Protein AF-A0A2X2BPL5-F1 (afdb_monomer_lite)

Foldseek 3Di:
DPDWAWDWDDDPAKTKTKTFDDDDLCRSLVRCCVVVVDDPVCSVVSVPFPDKDWFKWAWDDDPPDPTDTDGDRDPDVRITTMIMTMDD

Secondary structure (DSSP, 8-state):
-PPP-EEEEE-SS-EEEEEESS--HHHHHHHHHHTTSS-GGGHHHHHT---EEEEEEEE---TT-S--EEEESS--TT-EEEEEEEE-

Radius of gyration: 12.85 Å; chains: 1; bounding box: 28×28×29 Å

Sequence (88 aa):
MKKQTVDLLNSNDETILMMRGRQTKEQVIDTAIKENIICESDKSEWVNCDRVYVCYYKAVPRDGYSAYYYPSNKDVKGAFLATALIIF

pLDDT: mean 92.66, std 8.03, range [44.38, 97.62]

Organism: Proteus mirabilis (NCBI:txid584)

Structure (mmCIF, N/CA/C/O backbone):
data_AF-A0A2X2BPL5-F1
#
_entry.id   AF-A0A2X2BPL5-F1
#
loop_
_atom_site.group_PDB
_atom_site.id
_atom_site.type_symbol
_atom_site.label_atom_id
_atom_site.label_alt_id
_atom_site.label_comp_id
_atom_site.label_asym_id
_atom_site.label_entity_id
_atom_site.label_seq_id
_atom_site.pdbx_PDB_ins_code
_atom_site.Cartn_x
_atom_site.Cartn_y
_atom_site.Cartn_z
_atom_site.occupancy
_atom_site.B_iso_or_equiv
_atom_site.auth_seq_id
_atom_site.auth_comp_id
_atom_site.auth_asym_id
_atom_site.auth_atom_id
_atom_site.pdbx_PDB_model_num
ATOM 1 N N . MET A 1 1 ? 11.487 -13.011 10.746 1.00 44.38 1 MET A N 1
ATOM 2 C CA . MET A 1 1 ? 10.438 -12.512 9.825 1.00 44.38 1 MET A CA 1
ATOM 3 C C . MET A 1 1 ? 10.724 -11.047 9.531 1.00 44.38 1 MET A C 1
ATOM 5 O O . MET A 1 1 ? 11.019 -10.327 10.475 1.00 44.38 1 MET A O 1
ATOM 9 N N . LYS A 1 2 ? 10.710 -10.606 8.263 1.00 55.22 2 LYS A N 1
ATOM 10 C CA . LYS A 1 2 ? 10.793 -9.166 7.950 1.00 55.22 2 LYS A CA 1
ATOM 11 C C . LYS A 1 2 ? 9.534 -8.490 8.497 1.00 55.22 2 LYS A C 1
ATOM 13 O O . LYS A 1 2 ? 8.441 -9.007 8.274 1.00 55.22 2 LYS A O 1
ATOM 18 N N . LYS A 1 3 ? 9.697 -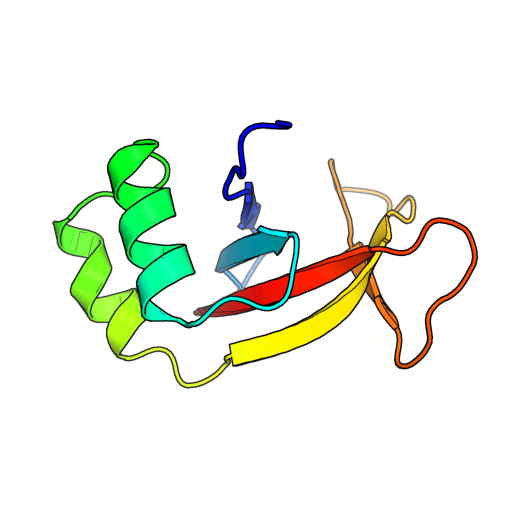7.387 9.231 1.00 65.81 3 LYS A N 1
ATOM 19 C CA . LYS A 1 3 ? 8.581 -6.565 9.708 1.00 65.81 3 LYS A CA 1
ATOM 20 C C . LYS A 1 3 ? 7.767 -6.127 8.487 1.00 65.81 3 LYS A C 1
ATOM 22 O O . LYS A 1 3 ? 8.353 -5.650 7.516 1.00 65.81 3 LYS A O 1
ATOM 27 N N . GLN A 1 4 ? 6.461 -6.371 8.501 1.00 77.12 4 GLN A N 1
ATOM 28 C CA . GLN A 1 4 ? 5.573 -5.787 7.503 1.00 77.12 4 GLN A CA 1
ATOM 29 C C . GLN A 1 4 ? 5.385 -4.325 7.889 1.00 77.12 4 GLN A C 1
ATOM 31 O O . GLN A 1 4 ? 4.937 -4.057 9.000 1.00 77.12 4 GLN A O 1
ATOM 36 N N . THR A 1 5 ? 5.798 -3.425 7.005 1.00 89.19 5 THR A N 1
ATOM 37 C CA . THR A 1 5 ? 5.657 -1.980 7.175 1.00 89.19 5 THR A CA 1
ATOM 38 C C . THR A 1 5 ? 4.669 -1.441 6.152 1.00 89.19 5 THR A C 1
ATOM 40 O O . THR A 1 5 ? 4.500 -2.043 5.081 1.00 89.19 5 THR A O 1
ATOM 43 N N . VAL A 1 6 ? 4.021 -0.329 6.485 1.00 96.06 6 VAL A N 1
ATOM 44 C CA . VAL A 1 6 ? 3.197 0.433 5.540 1.00 96.06 6 VAL A CA 1
ATOM 45 C C . VAL A 1 6 ? 3.979 1.655 5.083 1.00 96.06 6 VAL A C 1
ATOM 47 O O . VAL A 1 6 ? 4.485 2.413 5.903 1.00 96.06 6 VAL A O 1
ATOM 50 N N . ASP A 1 7 ? 4.069 1.840 3.771 1.00 95.38 7 ASP A N 1
ATOM 51 C CA . ASP A 1 7 ? 4.640 3.037 3.169 1.00 95.38 7 ASP A CA 1
ATOM 52 C C . ASP A 1 7 ? 3.508 4.030 2.864 1.00 95.38 7 ASP A C 1
ATOM 54 O O . ASP A 1 7 ? 2.509 3.661 2.240 1.00 95.38 7 ASP A O 1
ATOM 58 N N . LEU A 1 8 ? 3.677 5.288 3.279 1.00 95.81 8 LEU A N 1
ATOM 59 C CA . LEU A 1 8 ? 2.831 6.406 2.859 1.00 95.81 8 LEU A CA 1
ATOM 60 C C . LEU A 1 8 ? 3.480 7.094 1.663 1.00 95.81 8 LEU A C 1
ATOM 62 O O . LEU A 1 8 ? 4.590 7.621 1.764 1.00 95.81 8 LEU A O 1
ATOM 66 N N . LEU A 1 9 ? 2.793 7.078 0.528 1.00 95.44 9 LEU A N 1
ATOM 67 C CA . LEU A 1 9 ? 3.250 7.703 -0.705 1.00 95.44 9 LEU A CA 1
ATOM 68 C C . LEU A 1 9 ? 2.307 8.846 -1.045 1.00 95.44 9 LEU A C 1
ATOM 70 O O . LEU A 1 9 ? 1.092 8.682 -1.000 1.00 95.44 9 LEU A O 1
ATOM 74 N N . ASN A 1 10 ? 2.881 9.980 -1.423 1.00 94.12 10 ASN A N 1
ATOM 75 C CA . ASN A 1 10 ? 2.130 11.156 -1.829 1.00 94.12 10 ASN A CA 1
ATOM 76 C C . ASN A 1 10 ? 2.465 11.473 -3.286 1.00 94.12 10 ASN A C 1
ATOM 78 O O . ASN A 1 10 ? 3.637 11.511 -3.671 1.00 94.12 10 ASN A O 1
ATOM 82 N N . SER A 1 11 ? 1.430 11.683 -4.088 1.00 86.75 11 SER A N 1
ATOM 83 C CA . SER A 1 11 ? 1.503 12.365 -5.374 1.00 86.75 11 SER A CA 1
ATOM 84 C C . SER A 1 11 ? 0.820 13.728 -5.248 1.00 86.75 11 SER A C 1
ATOM 86 O O . SER A 1 11 ? 0.385 14.105 -4.165 1.00 86.75 11 SER A O 1
ATOM 88 N N . ASN A 1 12 ? 0.746 14.487 -6.339 1.00 84.88 12 ASN A N 1
ATOM 89 C CA . ASN A 1 12 ? 0.161 15.829 -6.307 1.00 84.88 12 ASN A CA 1
ATOM 90 C C . ASN A 1 12 ? -1.314 15.815 -5.877 1.00 84.88 12 ASN A C 1
AT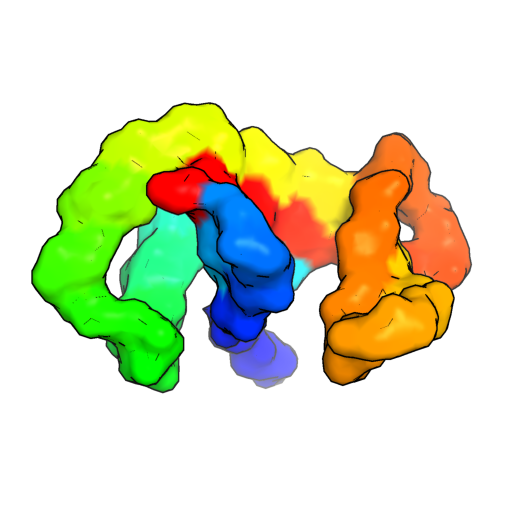OM 92 O O . ASN A 1 12 ? -1.725 16.703 -5.141 1.00 84.88 12 ASN A O 1
ATOM 96 N N . ASP A 1 13 ? -2.064 14.798 -6.309 1.00 89.94 13 ASP A N 1
ATOM 97 C CA . ASP A 1 13 ? -3.518 14.705 -6.121 1.00 89.94 13 ASP A CA 1
ATOM 98 C C . ASP A 1 13 ? -3.939 13.400 -5.425 1.00 89.94 13 ASP A C 1
ATOM 100 O O . ASP A 1 13 ? -5.115 13.059 -5.415 1.00 89.94 13 ASP A O 1
ATOM 104 N N . GLU A 1 14 ? -2.984 12.606 -4.931 1.00 93.44 14 GLU A N 1
ATOM 105 C CA . GLU A 1 14 ? -3.263 11.274 -4.389 1.00 93.44 14 GLU A CA 1
ATOM 106 C C . GLU A 1 14 ? -2.401 10.988 -3.162 1.00 93.44 14 GLU A C 1
ATOM 108 O O . GLU A 1 14 ? -1.180 11.172 -3.187 1.00 93.44 14 GLU A O 1
ATOM 113 N N . THR A 1 15 ? -3.027 10.440 -2.124 1.00 95.94 15 THR A N 1
ATOM 114 C CA . THR A 1 15 ? -2.340 9.852 -0.971 1.00 95.94 15 THR A CA 1
ATOM 115 C C . THR A 1 15 ? -2.565 8.349 -0.971 1.00 95.94 15 THR A C 1
ATOM 117 O O . THR A 1 15 ? -3.684 7.867 -1.159 1.00 95.94 15 THR A O 1
ATOM 120 N N . ILE A 1 16 ? -1.489 7.587 -0.781 1.00 96.88 16 ILE A N 1
ATOM 121 C CA . ILE A 1 16 ? -1.489 6.136 -0.951 1.00 96.88 16 ILE A CA 1
ATOM 122 C C . ILE A 1 16 ? -0.884 5.468 0.282 1.00 96.88 16 ILE A C 1
ATOM 124 O O . ILE A 1 16 ? 0.271 5.721 0.622 1.00 96.88 16 ILE A O 1
ATOM 128 N N . LEU A 1 17 ? -1.624 4.541 0.893 1.00 97.44 17 LEU A N 1
ATOM 129 C CA . LEU A 1 17 ? -1.062 3.574 1.839 1.00 97.44 17 LEU A CA 1
ATOM 130 C C . LEU A 1 17 ? -0.727 2.288 1.097 1.00 97.44 17 LEU A C 1
ATOM 132 O O . LEU A 1 17 ? -1.618 1.632 0.555 1.00 97.44 17 LEU A O 1
ATOM 136 N N . MET A 1 18 ? 0.548 1.909 1.089 1.00 97.06 18 MET A N 1
ATOM 137 C CA . MET A 1 18 ? 1.030 0.707 0.416 1.00 97.06 18 MET A CA 1
ATOM 138 C C . MET A 1 18 ? 1.638 -0.274 1.416 1.00 97.06 18 MET A C 1
ATOM 140 O O . MET A 1 18 ? 2.581 0.045 2.131 1.00 97.06 18 MET A O 1
ATOM 144 N N . MET A 1 19 ? 1.147 -1.512 1.417 1.00 96.94 19 MET A N 1
ATOM 145 C CA . MET A 1 19 ? 1.676 -2.594 2.247 1.00 96.94 19 MET A CA 1
ATOM 146 C C . MET A 1 19 ? 2.054 -3.788 1.380 1.00 96.94 19 MET A C 1
ATOM 148 O O . MET A 1 19 ? 1.273 -4.246 0.544 1.00 96.94 19 MET A O 1
ATOM 152 N N . ARG A 1 20 ? 3.257 -4.335 1.580 1.00 95.12 20 ARG A N 1
ATOM 153 C CA . ARG A 1 20 ? 3.706 -5.510 0.819 1.00 95.12 20 ARG A CA 1
ATOM 154 C C . ARG A 1 20 ? 2.860 -6.747 1.135 1.00 95.12 20 ARG A C 1
ATOM 156 O O . ARG A 1 20 ? 2.531 -7.034 2.287 1.00 95.12 20 ARG A O 1
ATOM 163 N N . GLY A 1 21 ? 2.603 -7.532 0.093 1.00 94.44 21 GLY A N 1
ATOM 164 C CA . GLY A 1 21 ? 1.775 -8.731 0.122 1.00 94.44 21 GLY A CA 1
ATOM 165 C C . GLY A 1 21 ? 0.302 -8.467 -0.191 1.00 94.44 21 GLY A C 1
ATOM 166 O O . GLY A 1 21 ? -0.129 -7.334 -0.407 1.00 94.44 21 GLY A O 1
ATOM 167 N N . ARG A 1 22 ? -0.470 -9.555 -0.230 1.00 95.50 2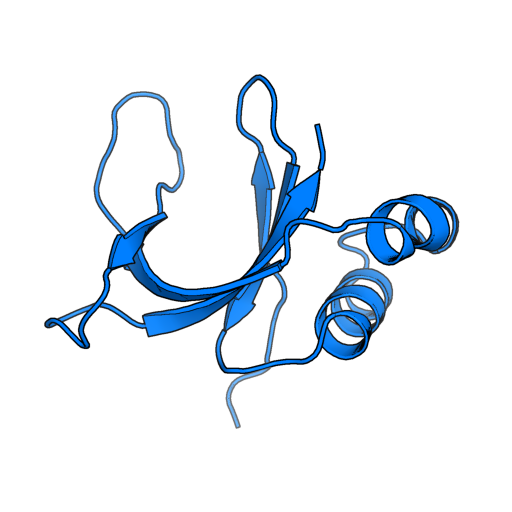2 ARG A N 1
ATOM 168 C CA . ARG A 1 22 ? -1.933 -9.508 -0.285 1.00 95.50 22 ARG A CA 1
ATOM 169 C C . ARG A 1 22 ? -2.446 -9.321 1.140 1.00 95.50 22 ARG A C 1
ATOM 171 O O . ARG A 1 22 ? -2.293 -10.225 1.953 1.00 95.50 22 ARG A O 1
ATOM 178 N N . GLN A 1 23 ? -3.011 -8.153 1.403 1.00 95.88 23 GLN A N 1
ATOM 179 C CA . GLN A 1 23 ? -3.537 -7.725 2.693 1.00 95.88 23 GLN A CA 1
ATOM 180 C C . GLN A 1 23 ? -4.990 -7.293 2.501 1.00 95.88 23 GLN A C 1
ATOM 182 O O . GLN A 1 23 ? -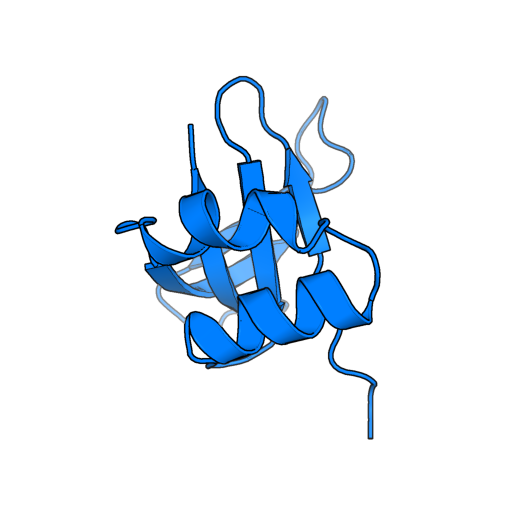5.407 -6.974 1.384 1.00 95.88 23 GLN A O 1
ATOM 187 N N . THR A 1 24 ? -5.769 -7.282 3.575 1.00 95.62 24 THR A N 1
ATOM 188 C CA . THR A 1 24 ? -7.079 -6.626 3.569 1.00 95.62 24 THR A CA 1
ATOM 189 C C . THR A 1 24 ? -6.923 -5.125 3.796 1.00 95.62 24 THR A C 1
ATOM 191 O O . THR A 1 24 ? -5.885 -4.661 4.275 1.00 95.62 24 THR A O 1
ATOM 194 N N . LYS A 1 25 ? -7.962 -4.352 3.468 1.00 96.12 25 LYS A N 1
ATOM 195 C CA . LYS A 1 25 ? -7.989 -2.906 3.723 1.00 96.12 25 LYS A CA 1
ATOM 196 C C . LYS A 1 25 ? -7.756 -2.605 5.208 1.00 96.12 25 LYS A C 1
ATOM 198 O O . LYS A 1 25 ? -6.934 -1.761 5.545 1.00 96.12 25 LYS A O 1
ATOM 203 N N . GLU A 1 26 ? -8.403 -3.363 6.086 1.00 96.31 26 GLU A N 1
ATOM 204 C CA . GLU A 1 26 ? -8.305 -3.223 7.541 1.00 96.31 26 GLU A CA 1
ATOM 205 C C . GLU A 1 26 ? -6.878 -3.486 8.030 1.00 96.31 26 GLU A C 1
ATOM 207 O O . GLU A 1 26 ? -6.347 -2.709 8.817 1.00 96.31 26 GLU A O 1
ATOM 212 N N . GLN A 1 27 ? -6.214 -4.523 7.503 1.00 96.75 27 GLN A N 1
ATOM 213 C CA . GLN A 1 27 ? -4.828 -4.839 7.862 1.00 96.75 27 GLN A CA 1
ATOM 214 C C . GLN A 1 27 ? -3.861 -3.705 7.510 1.00 96.75 27 GLN A C 1
ATOM 216 O O . GLN A 1 27 ? -2.955 -3.416 8.296 1.00 96.75 27 GLN A O 1
ATOM 221 N N . VAL A 1 28 ? -4.047 -3.061 6.353 1.00 97.62 28 VAL A N 1
ATOM 222 C CA . VAL A 1 28 ? -3.223 -1.914 5.943 1.00 97.62 28 VAL A CA 1
ATOM 223 C C . VAL A 1 28 ? -3.445 -0.732 6.885 1.00 97.62 28 VAL A C 1
ATOM 225 O O . VAL A 1 28 ? -2.474 -0.169 7.385 1.00 97.62 28 VAL A O 1
ATOM 228 N N . ILE A 1 29 ? -4.703 -0.393 7.174 1.00 97.62 29 ILE A N 1
ATOM 229 C CA . ILE A 1 29 ? -5.065 0.749 8.027 1.00 97.62 29 ILE A CA 1
ATOM 230 C C . ILE A 1 29 ? -4.574 0.547 9.464 1.00 97.62 29 ILE A C 1
ATOM 232 O O . ILE A 1 29 ? -3.873 1.403 10.000 1.00 97.62 29 ILE A O 1
ATOM 236 N N . ASP A 1 30 ? -4.878 -0.597 10.080 1.00 96.81 30 ASP A N 1
ATOM 237 C CA . ASP A 1 30 ? -4.489 -0.872 11.466 1.00 96.81 30 ASP A CA 1
ATOM 238 C C . ASP A 1 30 ? -2.960 -0.924 11.620 1.00 96.81 30 ASP A C 1
ATOM 240 O O . ASP A 1 30 ? -2.414 -0.474 12.631 1.00 96.81 30 ASP A O 1
ATOM 244 N N . THR A 1 31 ? -2.241 -1.427 10.608 1.00 96.62 31 THR A N 1
ATOM 245 C CA . THR A 1 31 ? -0.772 -1.394 10.609 1.00 96.62 31 THR A CA 1
ATOM 246 C C . THR A 1 31 ? -0.251 0.035 10.462 1.00 96.62 31 THR A C 1
ATOM 248 O O . THR A 1 31 ? 0.662 0.408 11.195 1.00 96.62 31 THR A O 1
ATOM 251 N N . ALA A 1 32 ? -0.839 0.852 9.584 1.00 97.00 32 ALA A N 1
ATOM 252 C CA . ALA A 1 32 ? -0.442 2.246 9.399 1.00 97.00 32 ALA A CA 1
ATOM 253 C C . ALA A 1 32 ? -0.611 3.064 10.692 1.00 97.00 32 ALA A C 1
ATOM 255 O O . ALA A 1 32 ? 0.303 3.790 11.081 1.00 97.00 32 ALA A O 1
ATOM 256 N N . ILE A 1 33 ? -1.722 2.878 11.410 1.00 97.12 33 ILE A N 1
ATOM 257 C CA . ILE A 1 33 ? -1.959 3.508 12.719 1.00 97.12 33 ILE A CA 1
ATOM 258 C C . ILE A 1 33 ? -0.944 3.007 13.750 1.00 97.12 33 ILE A C 1
ATOM 260 O O . ILE A 1 33 ? -0.295 3.797 14.432 1.00 97.12 33 ILE A O 1
ATOM 264 N N . LYS A 1 34 ? -0.753 1.684 13.845 1.00 95.94 34 LYS A N 1
ATOM 265 C CA . LYS A 1 34 ? 0.201 1.073 14.784 1.00 95.94 34 LYS A CA 1
ATOM 266 C C . LYS A 1 34 ? 1.635 1.565 14.569 1.00 95.94 34 LYS A C 1
ATOM 268 O O . LYS A 1 34 ? 2.413 1.630 15.521 1.00 95.94 34 LYS A O 1
ATOM 273 N N . GLU A 1 35 ? 2.003 1.863 13.328 1.00 94.94 35 GLU A N 1
ATOM 274 C CA . GLU A 1 35 ? 3.317 2.392 12.965 1.00 94.94 35 GLU A CA 1
ATOM 275 C C . GLU A 1 35 ? 3.402 3.926 13.020 1.00 94.94 35 GLU A C 1
ATOM 277 O O . GLU A 1 35 ? 4.469 4.469 12.746 1.00 94.94 35 GLU A O 1
ATOM 282 N N . ASN A 1 36 ? 2.335 4.615 13.445 1.00 95.44 36 ASN A N 1
ATOM 283 C CA . ASN A 1 36 ? 2.212 6.078 13.465 1.00 95.44 36 ASN A CA 1
ATOM 284 C C . ASN A 1 36 ? 2.436 6.726 12.083 1.00 95.44 36 ASN A C 1
ATOM 286 O O . ASN A 1 36 ? 2.955 7.836 11.992 1.00 95.44 36 ASN A O 1
ATOM 290 N N . ILE A 1 37 ? 2.074 6.020 11.007 1.00 96.38 37 ILE A N 1
ATOM 291 C CA . ILE A 1 37 ? 2.079 6.541 9.632 1.00 96.38 37 ILE A CA 1
ATOM 292 C C . ILE A 1 37 ? 0.871 7.466 9.414 1.00 96.38 37 ILE A C 1
ATOM 294 O O . ILE A 1 37 ? 0.992 8.487 8.744 1.00 96.38 37 ILE A O 1
ATOM 298 N N . ILE A 1 38 ? -0.276 7.103 9.995 1.00 96.19 38 ILE A N 1
ATOM 299 C CA . ILE A 1 38 ? -1.504 7.909 10.053 1.00 96.19 38 ILE A CA 1
ATOM 300 C C . ILE A 1 38 ? -2.040 7.927 11.489 1.00 96.19 38 ILE A C 1
ATOM 302 O O . ILE A 1 38 ? -1.677 7.072 12.303 1.00 96.19 38 ILE A O 1
ATOM 306 N N . CYS A 1 39 ? -2.928 8.868 11.793 1.00 96.12 39 CYS A N 1
ATOM 307 C CA . CYS A 1 39 ? -3.606 8.962 13.082 1.00 96.12 39 CYS A CA 1
ATOM 308 C C . CYS A 1 39 ? -4.919 8.157 13.090 1.00 96.12 39 CYS A C 1
ATOM 310 O O . CYS A 1 39 ? -5.526 7.907 12.050 1.00 96.12 39 CYS A O 1
ATOM 312 N N . GLU A 1 40 ? -5.425 7.805 14.279 1.00 95.31 40 GLU A N 1
ATOM 313 C CA . GLU A 1 40 ? -6.736 7.136 14.414 1.00 95.31 40 GLU A CA 1
ATOM 314 C C . GLU A 1 40 ? -7.885 8.002 13.857 1.00 95.31 40 GLU A C 1
ATOM 316 O O . GLU A 1 40 ? -8.877 7.469 13.367 1.00 95.31 40 GLU A O 1
ATOM 321 N N . SER A 1 41 ? -7.744 9.334 13.874 1.00 96.19 41 SER A N 1
ATOM 322 C CA . SER A 1 41 ? -8.700 10.268 13.258 1.00 96.19 41 SER A CA 1
ATOM 323 C C . SER A 1 41 ? -8.881 10.031 11.759 1.00 96.19 41 SER A C 1
ATOM 325 O O . SER A 1 41 ? -9.991 10.156 11.241 1.00 96.19 41 SER A O 1
ATOM 327 N N . ASP A 1 42 ? -7.807 9.633 11.081 1.00 94.12 42 ASP A N 1
ATOM 328 C CA . ASP A 1 42 ? -7.755 9.487 9.625 1.00 94.12 42 ASP A CA 1
ATOM 329 C C . ASP A 1 42 ? -8.398 8.161 9.193 1.00 94.12 42 ASP A C 1
ATOM 331 O O . ASP A 1 42 ? -8.772 7.967 8.038 1.00 94.12 42 ASP A O 1
ATOM 335 N N . LYS A 1 43 ? -8.594 7.229 10.138 1.00 95.62 43 LYS A N 1
ATOM 336 C CA . LYS A 1 43 ? -9.160 5.897 9.894 1.00 95.62 43 LYS A CA 1
ATOM 337 C C . LYS A 1 43 ? -10.471 5.943 9.121 1.00 95.62 43 LYS A C 1
ATOM 339 O O . LYS A 1 43 ? -10.683 5.115 8.242 1.00 95.62 43 LYS A O 1
ATOM 344 N N . SER A 1 44 ? -11.353 6.887 9.450 1.00 94.81 44 SER A N 1
ATOM 345 C CA . SER A 1 44 ? -12.671 6.987 8.814 1.00 94.81 44 SER A CA 1
ATOM 346 C C . SER A 1 44 ? -12.576 7.262 7.309 1.00 94.81 44 SER A C 1
ATOM 348 O O . SER A 1 44 ? -13.311 6.658 6.529 1.00 94.81 44 SER A O 1
ATOM 350 N N . GLU A 1 45 ? -11.627 8.095 6.890 1.00 95.06 45 GLU A N 1
ATOM 351 C CA . GLU A 1 45 ? -11.363 8.407 5.487 1.00 95.06 45 GLU A CA 1
ATOM 352 C C . GLU A 1 45 ? -10.853 7.171 4.739 1.00 95.06 45 GLU A C 1
ATOM 354 O O . GLU A 1 45 ? -11.411 6.775 3.714 1.00 95.06 45 GLU A O 1
ATOM 359 N N . TRP A 1 46 ? -9.870 6.477 5.314 1.00 96.44 46 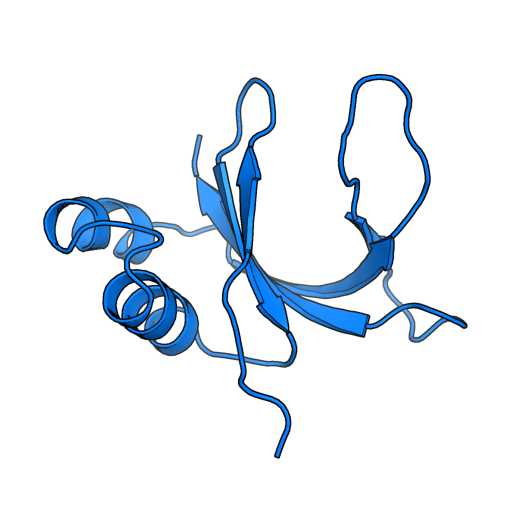TRP A N 1
ATOM 360 C CA . TRP A 1 46 ? -9.305 5.265 4.721 1.00 96.44 46 TRP A CA 1
ATOM 361 C C . TRP A 1 46 ? -10.279 4.085 4.689 1.00 96.44 46 TRP A C 1
ATOM 363 O O . TRP A 1 46 ? -10.257 3.293 3.748 1.00 96.44 46 TRP A O 1
ATOM 373 N N . VAL A 1 47 ? -11.162 3.951 5.680 1.00 95.31 47 VAL A N 1
ATOM 374 C CA . VAL A 1 47 ? -12.211 2.918 5.681 1.00 95.31 47 VAL A CA 1
ATOM 375 C C . VAL A 1 47 ? -13.206 3.152 4.545 1.00 95.31 47 VAL A C 1
ATOM 377 O O . VAL A 1 47 ? -13.615 2.187 3.895 1.00 95.31 47 VAL A O 1
ATOM 380 N N . ASN A 1 48 ? -13.538 4.411 4.257 1.00 93.56 48 ASN A N 1
ATOM 381 C CA . ASN A 1 48 ? -14.440 4.791 3.168 1.00 93.56 48 ASN A CA 1
ATOM 382 C C . ASN A 1 48 ? -13.759 4.808 1.786 1.00 93.56 48 ASN A C 1
ATOM 384 O O . ASN A 1 48 ? -14.415 5.067 0.783 1.00 93.56 48 ASN A O 1
ATOM 388 N N . CYS A 1 49 ? -12.460 4.501 1.706 1.00 92.25 49 CYS A N 1
ATOM 389 C CA . CYS A 1 49 ? -11.755 4.347 0.439 1.00 92.25 49 CYS A CA 1
ATOM 390 C C . CYS A 1 49 ? -12.279 3.127 -0.344 1.00 92.25 49 CYS A C 1
ATOM 392 O O . CYS A 1 49 ? -12.200 1.978 0.120 1.00 92.25 49 CYS A O 1
ATOM 394 N N . ASP A 1 50 ? -12.750 3.384 -1.567 1.00 92.25 50 ASP A N 1
ATOM 395 C CA . ASP A 1 50 ? -13.185 2.361 -2.530 1.00 92.25 50 ASP A CA 1
ATOM 396 C C . ASP A 1 50 ? -12.050 1.874 -3.444 1.00 92.25 50 ASP A C 1
ATOM 398 O O . ASP A 1 50 ? -12.137 0.816 -4.071 1.00 92.25 50 ASP A O 1
ATOM 402 N N . ARG A 1 51 ? -10.954 2.635 -3.538 1.00 95.00 51 ARG A N 1
ATOM 403 C CA . ARG A 1 51 ? -9.835 2.340 -4.439 1.00 95.00 51 ARG A CA 1
ATOM 404 C C . ARG A 1 51 ? -8.793 1.473 -3.748 1.00 95.00 51 ARG A C 1
ATOM 406 O O . ARG A 1 51 ? -7.775 1.958 -3.258 1.00 95.00 51 ARG A O 1
ATOM 413 N N . VAL A 1 52 ? -9.061 0.170 -3.754 1.00 96.12 52 VAL A N 1
ATOM 414 C CA . VAL A 1 52 ? -8.180 -0.865 -3.204 1.00 96.12 52 VAL A CA 1
ATOM 415 C C . VAL A 1 52 ? -7.586 -1.703 -4.332 1.00 96.12 52 VAL A C 1
ATOM 417 O O . VAL A 1 52 ? -8.308 -2.384 -5.060 1.00 96.12 52 VAL A O 1
ATOM 420 N N . TYR A 1 53 ? -6.260 -1.703 -4.453 1.00 95.56 53 TYR A N 1
ATOM 421 C CA . TYR A 1 53 ? -5.542 -2.453 -5.484 1.00 95.56 53 TYR A CA 1
ATOM 422 C C . TYR A 1 53 ? -4.625 -3.502 -4.871 1.00 95.56 53 TYR A C 1
ATOM 424 O O . TYR A 1 53 ? -3.804 -3.187 -4.016 1.00 95.56 53 TYR A O 1
ATOM 432 N N . VAL A 1 54 ? -4.703 -4.740 -5.365 1.00 95.50 54 VAL A N 1
ATOM 433 C CA . VAL A 1 54 ? -3.783 -5.826 -4.996 1.00 95.50 54 VAL A CA 1
ATOM 434 C C . VAL A 1 54 ? -3.113 -6.354 -6.259 1.00 95.50 54 VAL A C 1
ATOM 436 O O . VAL A 1 54 ? -3.698 -7.153 -6.992 1.00 95.50 54 VAL A O 1
ATOM 439 N N . CYS A 1 55 ? -1.892 -5.902 -6.534 1.00 95.56 55 CYS A N 1
ATOM 440 C CA . CYS A 1 55 ? -1.149 -6.291 -7.733 1.00 95.56 55 CYS A CA 1
ATOM 441 C C . CYS A 1 55 ? 0.368 -6.211 -7.521 1.00 95.56 55 CYS A C 1
ATOM 443 O O . CYS A 1 55 ? 0.854 -5.881 -6.436 1.00 95.56 55 CYS A O 1
ATOM 445 N N . TYR A 1 56 ? 1.125 -6.592 -8.547 1.00 96.50 56 TYR A N 1
ATOM 446 C CA . TYR A 1 56 ? 2.571 -6.443 -8.523 1.00 96.50 56 TYR A CA 1
ATOM 447 C C . TYR A 1 56 ? 2.940 -4.990 -8.791 1.00 96.50 56 TYR A C 1
ATOM 449 O O . TYR A 1 56 ? 2.367 -4.354 -9.663 1.00 96.50 56 TYR A O 1
ATOM 457 N N . TYR A 1 57 ? 3.937 -4.487 -8.082 1.00 95.62 57 TYR A N 1
ATOM 458 C CA . TYR A 1 57 ? 4.507 -3.166 -8.283 1.00 95.62 57 TYR A CA 1
ATOM 459 C C . TYR A 1 57 ? 6.003 -3.284 -8.503 1.00 95.62 57 TYR A C 1
ATOM 461 O O . TYR A 1 57 ? 6.666 -4.140 -7.915 1.00 95.62 57 TYR A O 1
ATOM 469 N N . LYS A 1 58 ? 6.555 -2.410 -9.340 1.00 95.19 58 LYS A N 1
ATOM 470 C CA . LYS A 1 58 ? 7.994 -2.321 -9.564 1.00 95.19 58 LYS A CA 1
ATOM 471 C C . LYS A 1 58 ? 8.468 -0.899 -9.326 1.00 95.19 58 LYS A C 1
ATOM 473 O O . LYS A 1 58 ? 7.931 0.038 -9.908 1.00 95.19 58 LYS A O 1
ATOM 478 N N . ALA A 1 59 ? 9.498 -0.762 -8.495 1.00 94.12 59 ALA A N 1
ATOM 479 C CA . ALA A 1 59 ? 10.201 0.501 -8.338 1.00 94.12 59 ALA A CA 1
ATOM 480 C C . ALA A 1 59 ? 10.887 0.856 -9.661 1.00 94.12 59 ALA A C 1
ATOM 482 O O . ALA A 1 59 ? 11.673 0.058 -10.185 1.00 94.12 59 ALA A O 1
ATOM 483 N N . VAL A 1 60 ? 10.585 2.033 -10.199 1.00 93.12 60 VAL A N 1
ATOM 484 C CA . VAL A 1 60 ? 11.240 2.569 -11.393 1.00 93.12 60 VAL A CA 1
ATOM 485 C C . VAL A 1 60 ? 11.653 4.019 -11.131 1.00 93.12 60 VAL A C 1
ATOM 487 O O . VAL A 1 60 ? 10.904 4.747 -10.479 1.00 93.12 60 VAL A O 1
ATOM 490 N N . PRO A 1 61 ? 12.834 4.456 -11.601 1.00 93.56 61 PRO A N 1
ATOM 491 C CA . PRO A 1 61 ? 13.224 5.856 -11.502 1.00 93.56 61 PRO A CA 1
ATOM 492 C C . PRO A 1 61 ? 12.224 6.747 -12.240 1.00 93.56 61 PRO A C 1
ATOM 494 O O . PRO A 1 61 ? 11.807 6.424 -13.355 1.00 93.56 61 PRO A O 1
ATOM 497 N N . ARG A 1 62 ? 11.857 7.870 -11.624 1.00 92.88 62 ARG A N 1
ATOM 498 C CA . ARG A 1 62 ? 11.049 8.914 -12.249 1.00 92.88 62 ARG A CA 1
ATOM 499 C C . ARG A 1 62 ? 11.490 10.268 -11.713 1.00 92.88 62 ARG A C 1
ATOM 501 O O . ARG A 1 62 ? 11.542 10.456 -10.500 1.00 92.88 62 ARG A O 1
ATOM 508 N N . ASP A 1 63 ? 11.792 11.196 -12.611 1.00 93.69 63 ASP A N 1
ATOM 509 C CA . ASP A 1 63 ? 12.242 12.533 -12.228 1.00 93.69 63 ASP A CA 1
ATOM 510 C C . ASP A 1 63 ? 11.196 13.236 -11.358 1.00 93.69 63 ASP A C 1
ATOM 512 O O . ASP A 1 63 ? 9.998 13.195 -11.646 1.00 93.69 63 ASP A O 1
ATOM 516 N N . GLY A 1 64 ? 11.663 13.858 -10.274 1.00 90.25 64 GLY A N 1
ATOM 517 C CA . GLY A 1 64 ? 10.810 14.520 -9.285 1.00 90.25 64 GLY A CA 1
ATOM 518 C C . GLY A 1 64 ? 10.198 13.594 -8.228 1.00 90.25 64 GLY A C 1
ATOM 519 O O . GLY A 1 64 ? 9.518 14.089 -7.337 1.00 90.25 64 GLY A O 1
ATOM 520 N N . TYR A 1 65 ? 10.454 12.282 -8.277 1.00 90.62 65 TYR A N 1
ATOM 521 C CA . TYR A 1 65 ? 9.948 11.320 -7.296 1.00 90.62 65 TYR A CA 1
ATOM 522 C C . TYR A 1 65 ? 11.092 10.700 -6.492 1.00 90.62 65 TYR A C 1
ATOM 524 O O . TYR A 1 65 ? 12.066 10.202 -7.055 1.00 90.62 65 TYR A O 1
ATOM 532 N N . SER A 1 66 ? 10.947 10.664 -5.166 1.00 90.56 66 SER A N 1
ATOM 533 C CA . SER A 1 66 ? 11.848 9.904 -4.285 1.00 90.56 66 SER A CA 1
ATOM 534 C C . SER A 1 66 ? 11.656 8.392 -4.442 1.00 90.56 66 SER A C 1
ATOM 536 O O . SER A 1 66 ? 12.615 7.626 -4.360 1.00 90.56 66 SER A O 1
ATOM 538 N N . ALA A 1 67 ? 10.422 7.964 -4.714 1.00 91.50 67 ALA A N 1
ATOM 539 C CA . ALA A 1 67 ? 10.066 6.608 -5.095 1.00 91.50 67 ALA A CA 1
ATOM 540 C C . ALA A 1 67 ? 8.858 6.641 -6.035 1.00 91.50 67 ALA A C 1
ATOM 542 O O . ALA A 1 67 ? 7.906 7.387 -5.814 1.00 91.50 67 ALA A O 1
ATOM 543 N N . TYR A 1 68 ? 8.884 5.808 -7.075 1.00 93.31 68 TYR A N 1
ATOM 544 C CA . TYR A 1 68 ? 7.745 5.619 -7.964 1.00 93.31 68 TYR A CA 1
ATOM 545 C C . TYR A 1 68 ? 7.549 4.129 -8.248 1.00 93.31 68 TYR A C 1
ATOM 547 O O . TYR A 1 68 ? 8.467 3.428 -8.687 1.00 93.31 68 TYR A O 1
ATOM 555 N N . TYR A 1 69 ? 6.343 3.641 -7.964 1.00 94.50 69 TYR A N 1
ATOM 556 C CA . TYR A 1 69 ? 5.982 2.234 -8.076 1.00 94.50 69 TYR A CA 1
ATOM 557 C C . TYR A 1 69 ? 4.985 2.038 -9.211 1.00 94.50 69 TYR A C 1
ATOM 559 O O . TYR A 1 69 ? 3.813 2.385 -9.097 1.00 94.50 69 TYR A O 1
ATOM 567 N N . TYR A 1 70 ? 5.452 1.460 -10.313 1.00 93.31 70 TYR A N 1
ATOM 568 C CA . TYR A 1 70 ? 4.607 1.192 -11.469 1.00 93.31 70 TYR A CA 1
ATOM 569 C C . TYR A 1 70 ? 3.849 -0.134 -11.286 1.00 93.31 70 TYR A C 1
ATOM 571 O O . TYR A 1 70 ? 4.495 -1.143 -10.967 1.00 93.31 70 TYR A O 1
ATOM 579 N N . PRO A 1 71 ? 2.518 -0.172 -11.491 1.00 93.12 71 PRO A N 1
ATOM 580 C CA . PRO A 1 71 ? 1.744 -1.401 -11.389 1.00 93.12 71 PRO A CA 1
ATOM 581 C C . PRO A 1 71 ? 2.073 -2.358 -12.540 1.00 93.12 71 PRO A C 1
ATOM 583 O O . PRO A 1 71 ? 2.288 -1.968 -13.685 1.00 93.12 71 PRO A O 1
ATOM 586 N N . SER A 1 72 ? 2.085 -3.648 -12.245 1.00 89.81 72 SER A N 1
ATOM 587 C CA . SER A 1 72 ? 2.323 -4.726 -13.189 1.00 89.81 72 SER A CA 1
ATOM 588 C C . SER A 1 72 ? 1.266 -5.806 -13.019 1.00 89.81 72 SER A C 1
ATOM 590 O O . SER A 1 72 ? 0.895 -6.198 -11.912 1.00 89.81 72 SER A O 1
ATOM 592 N N . ASN A 1 73 ? 0.793 -6.320 -14.149 1.00 83.31 73 ASN A N 1
ATOM 593 C CA . ASN A 1 73 ? -0.142 -7.438 -14.197 1.00 83.31 73 ASN A CA 1
ATOM 594 C C . ASN A 1 73 ? 0.547 -8.806 -14.044 1.00 83.31 73 ASN A C 1
ATOM 596 O O . ASN A 1 73 ? -0.139 -9.826 -14.023 1.00 83.31 73 ASN A O 1
ATOM 600 N N . LYS A 1 74 ? 1.883 -8.849 -13.976 1.00 85.31 74 LYS A N 1
ATOM 601 C CA . LYS A 1 74 ? 2.673 -10.082 -13.906 1.00 85.31 74 LYS A CA 1
ATOM 602 C C . LYS A 1 74 ? 3.793 -9.949 -12.884 1.00 85.31 74 LYS A C 1
ATOM 604 O O . LYS A 1 74 ? 4.318 -8.862 -12.652 1.00 85.31 74 LYS A O 1
ATOM 609 N N . ASP A 1 75 ? 4.201 -11.086 -12.337 1.00 87.94 75 ASP A N 1
ATOM 610 C CA . ASP A 1 75 ? 5.432 -11.176 -11.563 1.00 87.94 75 ASP A CA 1
ATOM 611 C C . ASP A 1 75 ? 6.631 -11.055 -12.513 1.00 87.94 75 ASP A C 1
ATOM 613 O O . ASP A 1 75 ? 6.974 -11.983 -13.249 1.00 87.94 75 ASP A O 1
ATOM 617 N N . VAL A 1 76 ? 7.216 -9.862 -12.574 1.00 89.19 76 VAL A N 1
ATOM 618 C CA . VAL A 1 76 ? 8.409 -9.576 -13.376 1.00 89.19 76 VAL A CA 1
ATOM 619 C C . VAL A 1 76 ? 9.608 -9.381 -12.459 1.00 89.19 76 VAL A C 1
ATOM 621 O O . VAL A 1 76 ? 9.470 -8.940 -11.321 1.00 89.19 76 VAL A O 1
ATOM 624 N N . LYS A 1 77 ? 10.823 -9.641 -12.958 1.00 92.50 77 LYS A N 1
ATOM 625 C CA . LYS A 1 77 ? 12.051 -9.505 -12.156 1.00 92.50 77 LYS A CA 1
ATOM 626 C C . LYS A 1 77 ? 12.125 -8.135 -11.461 1.00 92.50 77 LYS A C 1
ATOM 628 O O . LYS A 1 77 ? 12.158 -7.086 -12.122 1.00 92.50 77 LYS A O 1
ATOM 633 N N . GLY A 1 78 ? 12.191 -8.178 -10.129 1.00 90.88 78 GLY A N 1
ATOM 634 C CA . GLY A 1 78 ? 12.269 -7.010 -9.248 1.00 90.88 78 GLY A CA 1
ATOM 635 C C . GLY A 1 78 ? 10.921 -6.394 -8.860 1.00 90.88 78 GLY A C 1
ATOM 636 O O . GLY A 1 78 ? 10.918 -5.402 -8.135 1.00 90.88 78 GLY A O 1
ATOM 637 N N . ALA A 1 79 ? 9.797 -6.946 -9.324 1.00 95.00 79 ALA A N 1
ATOM 638 C CA . ALA A 1 79 ? 8.482 -6.566 -8.832 1.00 95.00 79 ALA A CA 1
ATOM 639 C C . ALA A 1 79 ? 8.183 -7.217 -7.474 1.00 95.00 79 ALA A C 1
ATOM 641 O O . ALA A 1 79 ? 8.829 -8.181 -7.057 1.00 95.00 79 ALA A O 1
ATOM 642 N N . PHE A 1 80 ? 7.197 -6.674 -6.772 1.00 94.50 80 PHE A N 1
ATOM 643 C CA . PHE A 1 80 ? 6.690 -7.209 -5.518 1.00 94.50 80 PHE A CA 1
ATOM 644 C C . PHE A 1 80 ? 5.173 -7.062 -5.460 1.00 94.50 80 PHE A C 1
ATOM 646 O O . PHE A 1 80 ? 4.628 -6.048 -5.883 1.00 94.50 80 PHE A O 1
ATOM 653 N N . LEU A 1 81 ? 4.487 -8.066 -4.922 1.00 95.50 81 LEU A N 1
ATOM 654 C CA . LEU A 1 81 ? 3.059 -7.966 -4.639 1.00 95.50 81 LEU A CA 1
ATOM 655 C C . LEU A 1 81 ? 2.834 -6.952 -3.511 1.00 95.50 81 LEU A C 1
ATOM 657 O O . LEU A 1 81 ? 3.532 -7.010 -2.493 1.00 95.50 81 LEU A O 1
ATOM 661 N N . ALA A 1 82 ? 1.859 -6.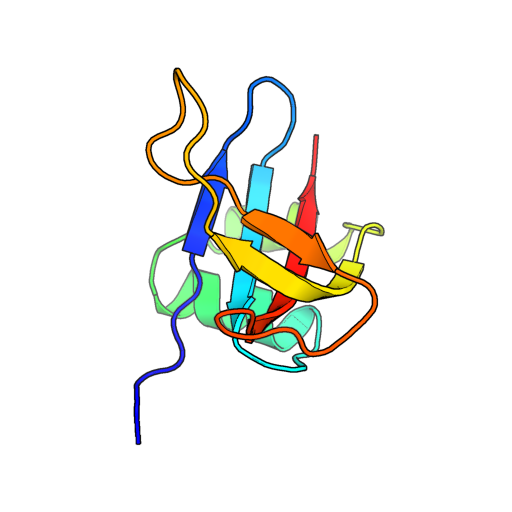063 -3.665 1.00 96.56 82 ALA A N 1
ATOM 662 C CA . ALA A 1 82 ? 1.424 -5.156 -2.610 1.00 96.56 82 ALA A CA 1
ATOM 663 C C . ALA A 1 82 ? -0.076 -4.872 -2.688 1.00 96.56 82 ALA A C 1
ATOM 665 O O . ALA A 1 82 ? -0.712 -5.049 -3.730 1.00 96.56 82 ALA A O 1
ATOM 666 N N . THR A 1 83 ? -0.608 -4.419 -1.560 1.00 97.19 83 THR A N 1
ATOM 667 C CA . THR A 1 83 ? -1.950 -3.867 -1.409 1.00 97.19 83 THR A CA 1
ATOM 668 C C . THR A 1 83 ? -1.819 -2.357 -1.260 1.00 97.19 83 THR A C 1
ATOM 670 O O . THR A 1 83 ? -1.048 -1.904 -0.414 1.00 97.19 83 THR A O 1
ATOM 673 N N . ALA A 1 84 ? -2.528 -1.595 -2.088 1.00 96.94 84 ALA A N 1
ATOM 674 C CA . ALA A 1 84 ? -2.519 -0.138 -2.089 1.00 96.94 84 ALA A CA 1
ATOM 675 C C . ALA A 1 84 ? -3.940 0.402 -1.892 1.00 96.94 84 ALA A C 1
ATOM 677 O O . ALA A 1 84 ? -4.857 -0.009 -2.606 1.00 96.94 84 ALA A O 1
ATOM 678 N N . LEU A 1 85 ? -4.100 1.312 -0.934 1.00 97.56 85 LEU A N 1
ATOM 679 C CA . LEU A 1 85 ? -5.308 2.112 -0.722 1.00 97.56 85 LEU A CA 1
ATOM 680 C C . LEU A 1 85 ? -5.029 3.521 -1.239 1.00 97.56 85 LEU A C 1
ATOM 682 O O . LEU A 1 85 ? -3.949 4.031 -0.955 1.00 97.56 85 LEU A O 1
ATOM 686 N N . ILE A 1 86 ? -5.956 4.135 -1.977 1.00 96.06 86 ILE A N 1
ATOM 687 C CA . ILE A 1 86 ? -5.743 5.453 -2.602 1.00 96.06 86 ILE A CA 1
ATOM 688 C C . ILE A 1 86 ? -6.899 6.406 -2.280 1.00 96.06 86 ILE A C 1
ATOM 690 O O . ILE A 1 86 ? -8.057 6.080 -2.553 1.00 96.06 86 ILE A O 1
ATOM 694 N N . ILE A 1 87 ? -6.578 7.588 -1.759 1.00 95.19 87 ILE A N 1
ATOM 695 C CA . ILE A 1 87 ? -7.505 8.711 -1.528 1.00 95.19 87 ILE A CA 1
ATOM 696 C C . ILE A 1 87 ? -7.027 9.963 -2.291 1.00 95.19 87 ILE A C 1
ATOM 698 O O . ILE A 1 87 ? -5.857 10.014 -2.677 1.00 95.19 87 ILE A O 1
ATOM 702 N N . PHE A 1 88 ? -7.932 10.921 -2.529 1.00 88.81 88 PHE A N 1
ATOM 703 C CA . PHE A 1 88 ? -7.715 12.162 -3.297 1.00 88.81 88 PHE A CA 1
ATOM 704 C C . PHE A 1 88 ? -7.861 13.386 -2.405 1.00 88.81 88 PHE A C 1
ATOM 706 O O . PHE A 1 88 ? -8.840 13.383 -1.626 1.00 88.81 88 PHE A O 1
#